Protein AF-A0A2E1L567-F1 (afdb_monomer_lite)

Structure (mmCIF, N/CA/C/O backbone):
data_AF-A0A2E1L567-F1
#
_entry.id   AF-A0A2E1L567-F1
#
loop_
_atom_site.group_PDB
_atom_site.id
_atom_site.type_symbol
_atom_site.label_atom_id
_atom_site.label_alt_id
_atom_site.label_comp_id
_atom_site.label_asym_id
_atom_site.label_entity_id
_atom_site.label_seq_id
_atom_site.pdbx_PDB_ins_code
_atom_site.Cartn_x
_atom_site.Cartn_y
_atom_site.Cartn_z
_atom_site.occupancy
_atom_site.B_iso_or_equiv
_atom_site.auth_seq_id
_atom_site.auth_comp_id
_atom_site.auth_asym_id
_atom_site.auth_atom_id
_atom_site.pdbx_PDB_model_num
ATOM 1 N N . MET A 1 1 ? 28.653 -17.378 70.513 1.00 62.09 1 MET A N 1
ATOM 2 C CA . MET A 1 1 ? 28.070 -18.119 69.364 1.00 62.09 1 MET A CA 1
ATOM 3 C C . MET A 1 1 ? 26.696 -17.594 68.912 1.00 62.09 1 MET A C 1
ATOM 5 O O . MET A 1 1 ? 26.540 -17.324 67.728 1.00 62.09 1 MET A O 1
ATOM 9 N N . LYS A 1 2 ? 25.719 -17.362 69.811 1.00 60.22 2 LYS A N 1
ATOM 10 C CA . LYS A 1 2 ? 24.353 -16.893 69.455 1.00 60.22 2 LYS A CA 1
ATOM 11 C C . LYS A 1 2 ? 24.289 -15.551 68.692 1.00 60.22 2 LYS A C 1
ATOM 13 O O . LYS A 1 2 ? 23.524 -15.432 67.740 1.00 60.22 2 LYS A O 1
ATOM 18 N N . LEU A 1 3 ? 25.131 -14.571 69.039 1.00 61.12 3 LEU A N 1
ATOM 19 C CA . LEU A 1 3 ? 25.129 -13.237 68.406 1.00 61.12 3 LEU A CA 1
ATOM 20 C C . LEU A 1 3 ? 25.560 -13.258 66.922 1.00 61.12 3 LEU A C 1
ATOM 22 O O . LEU A 1 3 ? 25.095 -12.455 66.115 1.00 61.12 3 LEU A O 1
ATOM 26 N N . PHE A 1 4 ? 26.431 -14.202 66.555 1.00 64.44 4 PHE A N 1
ATOM 27 C CA . PHE A 1 4 ? 26.958 -14.342 65.194 1.00 64.44 4 PHE A CA 1
ATOM 28 C C . PHE A 1 4 ? 25.913 -14.942 64.242 1.00 64.44 4 PHE A C 1
ATOM 30 O O . PHE A 1 4 ? 25.753 -14.490 63.109 1.00 64.44 4 PHE A O 1
ATOM 37 N N . ILE A 1 5 ? 25.136 -15.909 64.739 1.00 67.94 5 ILE A N 1
ATOM 38 C CA . ILE A 1 5 ? 24.029 -16.539 64.008 1.00 67.94 5 ILE A CA 1
ATOM 39 C C . ILE A 1 5 ? 22.909 -15.516 63.758 1.00 67.94 5 ILE A C 1
ATOM 41 O O . ILE A 1 5 ? 22.386 -15.427 62.648 1.00 67.94 5 ILE A O 1
ATOM 45 N N . PHE A 1 6 ? 22.606 -14.672 64.750 1.00 66.88 6 PHE A N 1
ATOM 46 C CA . PHE A 1 6 ? 21.555 -13.657 64.642 1.00 66.88 6 PHE A CA 1
ATOM 47 C C . PHE A 1 6 ? 21.867 -12.585 63.581 1.00 66.88 6 PHE A C 1
ATOM 49 O O . PHE A 1 6 ? 21.023 -12.281 62.737 1.00 66.88 6 PHE A O 1
ATOM 56 N N . LYS A 1 7 ? 23.110 -12.076 63.538 1.00 68.50 7 LYS A N 1
ATOM 57 C CA . LYS A 1 7 ? 23.554 -11.132 62.491 1.00 68.50 7 LYS A CA 1
ATOM 58 C C . LYS A 1 7 ? 23.498 -11.743 61.085 1.00 68.50 7 LYS A C 1
ATOM 60 O O . LYS A 1 7 ? 23.120 -11.057 60.134 1.00 68.50 7 LYS A O 1
ATOM 65 N N . LYS A 1 8 ? 23.825 -13.033 60.949 1.00 65.56 8 LYS A N 1
ATOM 66 C CA . LYS A 1 8 ? 23.776 -13.745 59.664 1.00 65.56 8 LYS A CA 1
ATOM 67 C C . LYS A 1 8 ? 22.333 -13.901 59.163 1.00 65.56 8 LYS A C 1
ATOM 69 O O . LYS A 1 8 ? 22.080 -13.631 57.991 1.00 65.56 8 LYS A O 1
ATOM 74 N N . CYS A 1 9 ? 21.384 -14.219 60.048 1.00 62.97 9 CYS A N 1
ATOM 75 C CA . CYS A 1 9 ? 19.954 -14.288 59.714 1.00 62.97 9 CYS A CA 1
ATOM 76 C C . CYS A 1 9 ? 19.379 -12.948 59.228 1.00 62.97 9 CYS A C 1
ATOM 78 O O . CYS A 1 9 ? 18.668 -12.926 58.228 1.00 62.97 9 CYS A O 1
ATOM 80 N N . ILE A 1 10 ? 19.721 -11.830 59.879 1.00 71.81 10 ILE A N 1
ATOM 81 C CA . ILE A 1 10 ? 19.262 -10.486 59.474 1.00 71.81 10 ILE A CA 1
ATOM 82 C C . ILE A 1 10 ? 19.842 -10.080 58.109 1.00 71.81 10 ILE A C 1
ATOM 84 O O . ILE A 1 10 ? 19.161 -9.488 57.272 1.00 71.81 10 ILE A O 1
ATOM 88 N N . SER A 1 11 ? 21.108 -10.421 57.852 1.00 70.25 11 SER A N 1
ATOM 89 C CA . SER A 1 11 ? 21.741 -10.189 56.548 1.00 70.25 11 SER A CA 1
ATOM 90 C C . SER A 1 11 ? 21.047 -10.981 55.430 1.00 70.25 11 SER A C 1
ATOM 92 O O . SER A 1 11 ? 20.763 -10.431 54.364 1.00 70.25 11 SER A O 1
ATOM 94 N N . LEU A 1 12 ? 20.700 -12.246 55.695 1.00 66.50 12 LEU A N 1
ATOM 95 C CA . LEU A 1 12 ? 19.979 -13.118 54.763 1.00 66.50 12 LEU A CA 1
ATOM 96 C C . LEU A 1 12 ? 18.566 -12.601 54.455 1.00 66.50 12 LEU A C 1
ATOM 98 O O . LEU A 1 12 ? 18.203 -12.503 53.283 1.00 66.50 12 LEU A O 1
ATOM 102 N N . THR A 1 13 ? 17.785 -12.198 55.462 1.00 73.25 13 THR A N 1
ATOM 103 C CA . THR A 1 13 ? 16.430 -11.653 55.248 1.00 73.25 13 THR A CA 1
ATOM 104 C C . THR A 1 13 ? 16.447 -10.334 54.479 1.00 73.25 13 THR A C 1
ATOM 106 O O . THR A 1 13 ? 15.631 -10.141 53.574 1.00 73.25 13 THR A O 1
ATOM 109 N N . ASN A 1 14 ? 17.419 -9.458 54.746 1.00 74.75 14 ASN A N 1
ATOM 110 C CA . ASN A 1 14 ? 17.604 -8.224 53.980 1.00 74.75 14 ASN A CA 1
ATOM 111 C C . ASN A 1 14 ? 18.009 -8.496 52.523 1.00 74.75 14 ASN A C 1
ATOM 113 O O . ASN A 1 14 ? 17.503 -7.835 51.613 1.00 74.75 14 ASN A O 1
ATOM 117 N N . LYS A 1 15 ? 18.860 -9.502 52.280 1.00 69.12 15 LYS A N 1
ATOM 118 C CA . LYS A 1 15 ? 19.249 -9.928 50.926 1.00 69.12 15 LYS A CA 1
ATOM 119 C C . LYS A 1 15 ? 18.047 -10.468 50.145 1.00 69.12 15 LYS A C 1
ATOM 121 O O . LYS A 1 15 ? 17.834 -10.054 49.009 1.00 69.12 15 LYS A O 1
ATOM 126 N N . ILE A 1 16 ? 17.202 -11.286 50.778 1.00 72.25 16 ILE A N 1
ATOM 127 C CA . ILE A 1 16 ? 15.964 -11.815 50.181 1.00 72.25 16 ILE A CA 1
ATOM 128 C C . ILE A 1 16 ? 14.968 -10.686 49.878 1.00 72.25 16 ILE A C 1
ATOM 130 O O . ILE A 1 16 ? 14.383 -10.654 48.797 1.00 72.25 16 ILE A O 1
ATOM 134 N N . LYS A 1 17 ? 14.793 -9.718 50.788 1.00 72.19 17 LYS A N 1
ATOM 135 C CA . LYS A 1 17 ? 13.897 -8.565 50.578 1.00 72.19 17 LYS A CA 1
ATOM 136 C C . LYS A 1 17 ? 14.388 -7.658 49.441 1.00 72.19 17 LYS A C 1
ATOM 138 O O . LYS A 1 17 ? 13.571 -7.167 48.663 1.00 72.19 17 LYS A O 1
ATOM 143 N N . LYS A 1 18 ? 15.710 -7.479 49.307 1.00 72.94 18 LYS A N 1
ATOM 144 C CA . LYS A 1 18 ? 16.342 -6.757 48.188 1.00 72.94 18 LYS A CA 1
ATOM 145 C C . LYS A 1 18 ? 16.147 -7.498 46.862 1.00 72.94 18 LYS A C 1
ATOM 147 O O . LYS A 1 18 ? 15.750 -6.868 45.890 1.00 72.94 18 LYS A O 1
ATOM 152 N N . MET A 1 19 ? 16.337 -8.821 46.839 1.00 69.88 19 MET A N 1
ATOM 153 C CA . MET A 1 19 ? 16.088 -9.651 45.653 1.00 69.88 19 MET A CA 1
ATOM 154 C C . MET A 1 19 ? 14.619 -9.591 45.223 1.00 69.88 19 MET A C 1
ATOM 156 O O . MET A 1 19 ? 14.364 -9.298 44.067 1.00 69.88 19 MET A O 1
ATOM 160 N N . LYS A 1 20 ? 13.658 -9.725 46.150 1.00 66.44 20 LYS A N 1
ATOM 161 C CA . LYS A 1 20 ? 12.218 -9.609 45.846 1.00 66.44 20 LYS A CA 1
ATOM 162 C C . LYS A 1 20 ? 11.827 -8.240 45.275 1.00 66.44 20 LYS A C 1
ATOM 164 O O . LYS A 1 20 ? 11.023 -8.186 44.351 1.00 66.44 20 LYS A O 1
ATOM 169 N N . LYS A 1 21 ? 12.404 -7.140 45.783 1.00 66.44 21 LYS A N 1
ATOM 170 C CA . LYS A 1 21 ? 12.197 -5.795 45.210 1.00 66.44 21 LYS A CA 1
ATOM 171 C C . LYS A 1 21 ? 12.770 -5.677 43.796 1.00 66.44 21 LYS A C 1
ATOM 173 O O . LYS A 1 21 ? 12.114 -5.100 42.941 1.00 66.44 21 LYS A O 1
ATOM 178 N N . ILE A 1 22 ? 13.954 -6.243 43.546 1.00 71.69 22 ILE A N 1
ATOM 179 C CA . ILE A 1 22 ? 14.560 -6.278 42.205 1.00 71.69 22 ILE A CA 1
ATOM 180 C C . ILE A 1 22 ? 13.679 -7.093 41.248 1.00 71.69 22 ILE A C 1
ATOM 182 O O . ILE A 1 22 ? 13.394 -6.624 40.152 1.00 71.69 22 ILE A O 1
ATOM 186 N N . THR A 1 23 ? 13.180 -8.258 41.674 1.00 71.62 23 THR A N 1
ATOM 187 C CA . THR A 1 23 ? 12.280 -9.091 40.860 1.00 71.62 23 THR A CA 1
ATOM 188 C C . THR A 1 23 ? 10.963 -8.376 40.546 1.00 71.62 23 THR A C 1
ATOM 190 O O . THR A 1 23 ? 10.498 -8.445 39.415 1.00 71.62 23 THR A O 1
ATOM 193 N N . PHE A 1 24 ? 10.386 -7.648 41.510 1.00 72.62 24 PHE A N 1
ATOM 194 C CA . PHE A 1 24 ? 9.160 -6.868 41.302 1.00 72.62 24 PHE A CA 1
ATOM 195 C C . PHE A 1 24 ? 9.359 -5.723 40.296 1.00 72.62 24 PHE A C 1
ATOM 197 O O . PHE A 1 24 ? 8.533 -5.546 39.408 1.00 72.62 24 PHE A O 1
ATOM 204 N N . VAL A 1 25 ? 10.482 -4.998 40.377 1.00 73.31 25 VAL A N 1
ATOM 205 C CA . VAL A 1 25 ? 10.825 -3.937 39.412 1.00 73.31 25 VAL A CA 1
ATOM 206 C C . VAL A 1 25 ? 11.042 -4.512 38.008 1.00 73.31 25 VAL A C 1
ATOM 208 O O . VAL A 1 25 ? 10.505 -3.976 37.043 1.00 73.31 25 VAL A O 1
ATOM 211 N N . LEU A 1 26 ? 11.752 -5.639 37.883 1.00 69.00 26 LEU A N 1
ATOM 212 C CA . LEU A 1 26 ? 11.954 -6.313 36.594 1.00 69.00 26 LEU A CA 1
ATOM 213 C C . LEU A 1 26 ? 10.633 -6.743 35.941 1.00 69.00 26 LEU A C 1
ATOM 215 O O . LEU A 1 26 ? 10.484 -6.585 34.733 1.00 69.00 26 LEU A O 1
ATOM 219 N N . LEU A 1 27 ? 9.662 -7.223 36.724 1.00 71.00 27 LEU A N 1
ATOM 220 C CA . LEU A 1 27 ? 8.370 -7.679 36.201 1.00 71.00 27 LEU A CA 1
ATOM 221 C C . LEU A 1 27 ? 7.528 -6.533 35.609 1.00 71.00 27 LEU A C 1
ATOM 223 O O . LEU A 1 27 ? 6.771 -6.749 34.669 1.00 71.00 27 LEU A O 1
ATOM 227 N N . THR A 1 28 ? 7.683 -5.310 36.127 1.00 68.00 28 THR A N 1
ATOM 228 C CA . THR A 1 28 ? 6.924 -4.134 35.663 1.00 68.00 28 THR A CA 1
ATOM 229 C C . THR A 1 28 ? 7.459 -3.495 34.379 1.00 68.00 28 THR A C 1
ATOM 231 O O . THR A 1 28 ? 6.728 -2.757 33.727 1.00 68.00 28 THR A O 1
ATOM 234 N N . ILE A 1 29 ? 8.708 -3.777 33.986 1.00 66.00 29 ILE A N 1
ATOM 235 C CA . ILE A 1 29 ? 9.348 -3.148 32.813 1.00 66.00 29 ILE A CA 1
ATOM 236 C C . ILE A 1 29 ? 9.081 -3.943 31.521 1.00 66.00 29 ILE A C 1
ATOM 238 O O . ILE A 1 29 ? 9.073 -3.374 30.434 1.00 66.00 29 ILE A O 1
ATOM 242 N N . ILE A 1 30 ? 8.798 -5.244 31.627 1.00 64.44 30 ILE A N 1
ATOM 243 C CA . ILE A 1 30 ? 8.539 -6.139 30.486 1.00 64.44 30 ILE A CA 1
ATOM 244 C C . ILE A 1 30 ? 7.386 -5.664 29.568 1.00 64.44 30 ILE A C 1
ATOM 246 O O . ILE A 1 30 ? 7.592 -5.666 28.352 1.00 64.44 30 ILE A O 1
ATOM 250 N N . PRO A 1 31 ? 6.217 -5.194 30.063 1.00 60.81 31 PRO A N 1
ATOM 251 C CA . PRO A 1 31 ? 5.132 -4.765 29.173 1.00 60.81 31 PRO A CA 1
ATOM 252 C C . PRO A 1 31 ? 5.440 -3.484 28.376 1.00 60.81 31 PRO A C 1
ATOM 254 O O . PRO A 1 31 ? 4.790 -3.242 27.364 1.00 60.81 31 PRO A O 1
ATOM 257 N N . LEU A 1 32 ? 6.447 -2.684 28.758 1.00 59.03 32 LEU A N 1
ATOM 258 C CA . LEU A 1 32 ? 6.837 -1.477 28.009 1.00 59.03 32 LEU A CA 1
ATOM 259 C C . LEU A 1 32 ? 7.594 -1.794 26.709 1.00 59.03 32 LEU A C 1
ATOM 261 O O . LEU A 1 32 ? 7.642 -0.962 25.806 1.00 59.03 32 LEU A O 1
ATOM 265 N N . ILE A 1 33 ? 8.185 -2.987 26.598 1.00 56.97 33 ILE A N 1
ATOM 266 C CA . ILE A 1 33 ? 9.020 -3.388 25.453 1.00 56.97 33 ILE A CA 1
ATOM 267 C C . ILE A 1 33 ? 8.186 -4.131 24.390 1.00 56.97 33 ILE A C 1
ATOM 269 O O . ILE A 1 33 ? 8.565 -4.183 23.221 1.00 56.97 33 ILE A O 1
ATOM 273 N N . MET A 1 34 ? 7.016 -4.663 24.762 1.00 52.44 34 MET A N 1
ATOM 274 C CA . MET A 1 34 ? 6.178 -5.479 23.870 1.00 52.44 34 MET A CA 1
ATOM 275 C C . MET A 1 34 ? 5.507 -4.685 22.734 1.00 52.44 34 MET A C 1
ATOM 277 O O . MET A 1 34 ? 5.183 -5.275 21.711 1.00 52.44 34 MET A O 1
ATOM 281 N N . ASN A 1 35 ? 5.411 -3.354 22.834 1.00 52.75 35 ASN A N 1
ATOM 282 C CA . ASN A 1 35 ? 4.904 -2.488 21.755 1.00 52.75 35 ASN A CA 1
ATOM 283 C C . ASN A 1 35 ? 5.969 -2.096 20.706 1.00 52.75 35 ASN A C 1
ATOM 285 O O . ASN A 1 35 ? 5.716 -1.269 19.837 1.00 52.75 35 ASN A O 1
ATOM 289 N N . SER A 1 36 ? 7.186 -2.651 20.771 1.00 49.09 36 SER A N 1
ATOM 290 C CA . SER A 1 36 ? 8.270 -2.309 19.835 1.00 49.09 36 SER A CA 1
ATOM 291 C C . SER A 1 36 ? 8.283 -3.140 18.547 1.00 49.09 36 SER A C 1
ATOM 293 O O . SER A 1 36 ? 9.076 -2.836 17.658 1.00 49.09 36 SER A O 1
ATOM 295 N N . GLN A 1 37 ? 7.478 -4.198 18.424 1.00 53.12 37 GLN A N 1
ATOM 296 C CA . GLN A 1 37 ? 7.544 -5.081 17.249 1.00 53.12 37 GLN A CA 1
ATOM 297 C C . GLN A 1 37 ? 7.030 -4.411 15.962 1.00 53.12 37 GLN A C 1
ATOM 299 O O . GLN A 1 37 ? 7.507 -4.746 14.882 1.00 53.12 37 GLN A O 1
ATOM 304 N N . GLU A 1 38 ? 6.166 -3.395 16.067 1.00 56.84 38 GLU A N 1
ATOM 305 C CA . GLU A 1 38 ? 5.755 -2.567 14.922 1.00 56.84 38 GLU A CA 1
ATOM 306 C C . GLU A 1 38 ? 6.787 -1.506 14.499 1.00 56.84 38 GLU A C 1
ATOM 308 O O . GLU A 1 38 ? 6.662 -0.935 13.418 1.00 56.84 38 GLU A O 1
ATOM 313 N N . LYS A 1 39 ? 7.834 -1.236 15.295 1.00 59.22 39 LYS A N 1
ATOM 314 C CA . LYS A 1 39 ? 8.769 -0.123 15.023 1.00 59.22 39 LYS A CA 1
ATOM 315 C C . LYS A 1 39 ? 9.680 -0.314 13.805 1.00 59.22 39 LYS A C 1
ATOM 317 O O . LYS A 1 39 ? 10.399 0.614 13.458 1.00 59.22 39 LYS A O 1
ATOM 322 N N . ASN A 1 40 ? 9.666 -1.483 13.166 1.00 80.12 40 ASN A N 1
ATOM 323 C CA . ASN A 1 40 ? 10.548 -1.805 12.038 1.00 80.12 40 ASN A CA 1
ATOM 324 C C . ASN A 1 40 ? 9.790 -2.038 10.720 1.00 80.12 40 ASN A C 1
ATOM 326 O O . ASN A 1 40 ? 10.304 -2.731 9.843 1.00 80.12 40 ASN A O 1
ATOM 330 N N . LEU A 1 41 ? 8.567 -1.517 10.570 1.00 93.75 41 LEU A N 1
ATOM 331 C CA . LEU A 1 41 ? 7.905 -1.539 9.263 1.00 93.75 41 LEU A CA 1
ATOM 332 C C . LEU A 1 41 ? 8.575 -0.532 8.310 1.00 93.75 41 LEU A C 1
ATOM 334 O O . LEU A 1 41 ? 9.033 0.523 8.759 1.00 93.75 41 LEU A O 1
ATOM 338 N N . PRO A 1 42 ? 8.659 -0.839 7.002 1.00 95.75 42 PRO A N 1
ATOM 339 C CA . PRO A 1 42 ? 9.277 0.060 6.038 1.00 95.75 42 PRO A CA 1
ATOM 340 C C . PRO A 1 42 ? 8.459 1.350 5.884 1.00 95.75 42 PRO A C 1
ATOM 342 O O . PRO A 1 42 ? 7.276 1.396 6.216 1.00 95.75 42 PRO A O 1
ATOM 345 N N . PHE A 1 43 ? 9.091 2.380 5.317 1.00 96.62 43 PHE A N 1
ATOM 346 C CA . PHE A 1 43 ? 8.490 3.686 5.009 1.00 96.62 43 PHE A CA 1
ATOM 347 C C . PHE A 1 43 ? 8.134 4.585 6.205 1.00 96.62 43 PHE A C 1
ATOM 349 O O . PHE A 1 43 ? 7.416 5.565 6.030 1.00 96.62 43 PHE A O 1
ATOM 356 N N . SER A 1 44 ? 8.682 4.344 7.398 1.00 95.81 44 SER A N 1
ATOM 357 C CA . SER A 1 44 ? 8.613 5.325 8.497 1.00 95.81 44 SER A CA 1
ATOM 358 C C . SER A 1 44 ? 9.311 6.653 8.152 1.00 95.81 44 SER A C 1
ATOM 360 O O . SER A 1 44 ? 8.948 7.708 8.671 1.00 95.81 44 SER A O 1
ATOM 362 N N . GLU A 1 45 ? 10.260 6.621 7.215 1.00 94.00 45 GLU A N 1
ATOM 363 C CA . GLU A 1 45 ? 10.976 7.770 6.664 1.00 94.00 45 GLU A CA 1
ATOM 364 C C . GLU A 1 45 ? 11.125 7.665 5.138 1.00 94.00 45 GLU A C 1
ATOM 366 O O . GLU A 1 45 ? 11.016 6.585 4.550 1.00 94.00 45 GLU A O 1
ATOM 371 N N . ILE A 1 46 ? 11.378 8.804 4.488 1.00 91.44 46 ILE A N 1
ATOM 372 C CA . ILE A 1 46 ? 11.690 8.878 3.057 1.00 91.44 46 ILE A CA 1
ATOM 373 C C . ILE A 1 46 ? 13.196 9.096 2.917 1.00 91.44 46 ILE A C 1
ATOM 375 O O . ILE A 1 46 ? 13.727 10.084 3.417 1.00 91.44 46 ILE A O 1
ATOM 379 N N . GLY A 1 47 ? 13.871 8.184 2.216 1.00 87.19 47 GLY A N 1
ATOM 380 C CA . GLY A 1 47 ? 15.308 8.280 1.958 1.00 87.19 47 GLY A CA 1
ATOM 381 C C . GLY A 1 47 ? 15.687 9.296 0.874 1.00 87.19 47 GLY A C 1
ATOM 382 O O . GLY A 1 47 ? 14.834 9.926 0.231 1.00 87.19 47 GLY A O 1
ATOM 383 N N . ASP A 1 48 ? 16.992 9.397 0.632 1.00 89.38 48 ASP A N 1
ATOM 384 C CA . ASP A 1 48 ? 17.599 10.324 -0.327 1.00 89.38 48 ASP A CA 1
ATOM 385 C C . ASP A 1 48 ? 16.997 10.231 -1.728 1.00 89.38 48 ASP A C 1
ATOM 387 O O . ASP A 1 48 ? 16.549 9.170 -2.171 1.00 89.38 48 ASP A O 1
ATOM 391 N N . TYR A 1 49 ? 16.987 11.358 -2.437 1.00 86.19 49 TYR A N 1
ATOM 392 C CA . TYR A 1 49 ? 16.473 11.444 -3.799 1.00 86.19 49 TYR A CA 1
ATOM 393 C C . TYR A 1 49 ? 17.398 10.727 -4.792 1.00 86.19 49 TYR A C 1
ATOM 395 O O . TYR A 1 49 ? 18.619 10.862 -4.691 1.00 86.19 49 TYR A O 1
ATOM 403 N N . PRO A 1 50 ? 16.846 9.996 -5.779 1.00 86.94 50 PRO A N 1
ATOM 404 C CA . PRO A 1 50 ? 17.657 9.482 -6.873 1.00 86.94 50 PRO A CA 1
ATOM 405 C C . PRO A 1 50 ? 18.268 10.649 -7.660 1.00 86.94 50 PRO A C 1
ATOM 407 O O . PRO A 1 50 ? 17.595 11.644 -7.926 1.00 86.94 50 PRO A O 1
ATOM 410 N N . SER A 1 51 ? 19.537 10.520 -8.049 1.00 87.44 51 SER A N 1
ATOM 411 C CA . SER A 1 51 ? 20.257 11.542 -8.821 1.00 87.44 51 SER A CA 1
ATOM 412 C C . SER A 1 51 ? 19.822 11.614 -10.286 1.00 87.44 51 SER A C 1
ATOM 414 O O . SER A 1 51 ? 20.023 12.634 -10.938 1.00 87.44 51 SER A O 1
ATOM 416 N N . GLU A 1 52 ? 19.240 10.534 -10.810 1.00 92.31 52 GLU A N 1
ATOM 417 C CA . GLU A 1 52 ? 18.871 10.399 -12.218 1.00 92.31 52 GLU A CA 1
ATOM 418 C C . GLU A 1 52 ? 17.354 10.408 -12.414 1.00 92.31 52 GLU A C 1
ATOM 420 O O . GLU A 1 52 ? 16.605 9.742 -11.692 1.00 92.31 52 GLU A O 1
ATOM 425 N N . TYR A 1 53 ? 16.901 11.118 -13.446 1.00 90.75 53 TYR A N 1
ATOM 426 C CA . TYR A 1 53 ? 15.499 11.154 -13.844 1.00 90.75 53 TYR A CA 1
ATOM 427 C C . TYR A 1 53 ? 15.183 9.998 -14.804 1.00 90.75 53 TYR A C 1
ATOM 429 O O . TYR A 1 53 ? 15.399 10.098 -16.010 1.00 90.75 53 TYR A O 1
ATOM 437 N N . THR A 1 54 ? 14.677 8.889 -14.262 1.00 91.06 54 THR A N 1
ATOM 438 C CA . THR A 1 54 ? 14.252 7.699 -15.019 1.00 91.06 54 THR A CA 1
ATOM 439 C C . THR A 1 54 ? 12.841 7.285 -14.607 1.00 91.06 54 THR A C 1
ATOM 441 O O . THR A 1 54 ? 12.419 7.567 -13.483 1.00 91.06 54 THR A O 1
ATOM 444 N N . SER A 1 55 ? 12.108 6.584 -15.476 1.00 90.62 55 SER A N 1
ATOM 445 C CA . SER A 1 55 ? 10.751 6.106 -15.163 1.00 90.62 55 SER A CA 1
ATOM 446 C C . SER A 1 55 ? 10.726 5.245 -13.893 1.00 90.62 55 SER A C 1
ATOM 448 O O . SER A 1 55 ? 9.894 5.458 -13.013 1.00 90.62 55 SER A O 1
ATOM 450 N N . THR A 1 56 ? 11.706 4.350 -13.736 1.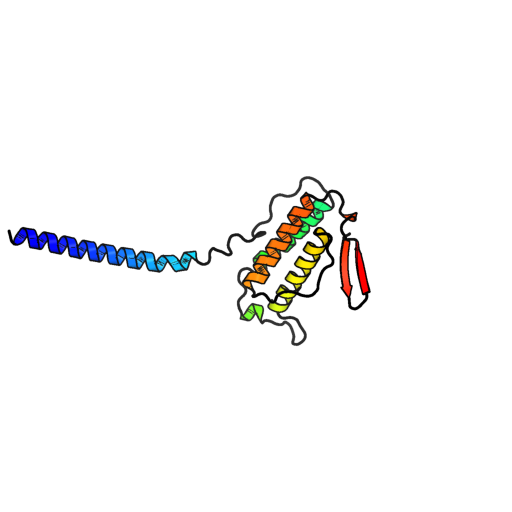00 91.62 56 THR A N 1
ATOM 451 C CA . THR A 1 56 ? 11.891 3.534 -12.528 1.00 91.62 56 THR A CA 1
ATOM 452 C C . THR A 1 56 ? 12.077 4.392 -11.275 1.00 91.62 56 THR A C 1
ATOM 454 O O . THR A 1 56 ? 11.463 4.119 -10.243 1.00 91.62 56 THR A O 1
ATOM 457 N N . ASN A 1 57 ? 12.876 5.462 -11.349 1.00 92.25 57 ASN A N 1
ATOM 458 C CA . ASN A 1 57 ? 13.101 6.365 -10.218 1.00 92.25 57 ASN A CA 1
ATOM 459 C C . ASN A 1 57 ? 11.861 7.202 -9.878 1.00 92.25 57 ASN A C 1
ATOM 461 O O . ASN A 1 57 ? 11.574 7.403 -8.696 1.00 92.25 57 ASN A O 1
ATOM 465 N N . VAL A 1 58 ? 11.098 7.638 -10.885 1.00 92.62 58 VAL A N 1
ATOM 466 C CA . VAL A 1 58 ? 9.821 8.343 -10.688 1.00 92.62 58 VAL A CA 1
ATOM 467 C C . VAL A 1 58 ? 8.824 7.444 -9.953 1.00 92.62 58 VAL A C 1
ATOM 469 O O . VAL A 1 58 ? 8.262 7.856 -8.937 1.00 92.62 58 VAL A O 1
ATOM 472 N N . ILE A 1 59 ? 8.655 6.196 -10.396 1.00 93.50 59 ILE A N 1
ATOM 473 C CA . ILE A 1 59 ? 7.739 5.238 -9.758 1.00 93.50 59 ILE A CA 1
ATOM 474 C C . ILE A 1 59 ? 8.238 4.848 -8.360 1.00 93.50 59 ILE A C 1
ATOM 476 O O . ILE A 1 59 ? 7.456 4.809 -7.414 1.00 93.50 59 ILE A O 1
ATOM 480 N N . SER A 1 60 ? 9.542 4.630 -8.183 1.00 93.62 60 SER A N 1
ATOM 481 C CA . SER A 1 60 ? 10.144 4.362 -6.870 1.00 93.62 60 SER A CA 1
ATOM 482 C C . SER A 1 60 ? 9.859 5.495 -5.874 1.00 93.62 60 SER A C 1
ATOM 484 O O . SER A 1 60 ? 9.480 5.241 -4.731 1.00 93.62 60 SER A O 1
ATOM 486 N N . ARG A 1 61 ? 9.940 6.758 -6.318 1.00 94.19 61 ARG A N 1
ATOM 487 C CA . ARG A 1 61 ? 9.608 7.922 -5.483 1.00 94.19 61 ARG A CA 1
ATOM 488 C C . ARG A 1 61 ? 8.104 8.060 -5.224 1.00 94.19 61 ARG A C 1
ATOM 490 O O . ARG A 1 61 ? 7.721 8.504 -4.141 1.00 94.19 61 ARG A O 1
ATOM 497 N N . LEU A 1 62 ? 7.253 7.649 -6.166 1.00 94.81 62 LEU A N 1
ATOM 498 C CA . LEU A 1 62 ? 5.808 7.547 -5.944 1.00 94.81 62 LEU A CA 1
ATOM 499 C C . LEU A 1 62 ? 5.496 6.530 -4.838 1.00 94.81 62 LEU A C 1
ATOM 501 O O . LEU A 1 62 ? 4.721 6.839 -3.931 1.00 94.81 62 LEU A O 1
ATOM 505 N N . ILE A 1 63 ? 6.136 5.358 -4.881 1.00 96.06 63 ILE A N 1
ATOM 506 C CA . ILE A 1 63 ? 5.996 4.320 -3.853 1.00 96.06 63 ILE A CA 1
ATOM 507 C C . ILE A 1 63 ? 6.508 4.822 -2.503 1.00 96.06 63 ILE A C 1
ATOM 509 O O . ILE A 1 63 ? 5.836 4.597 -1.504 1.00 96.06 63 ILE A O 1
ATOM 513 N N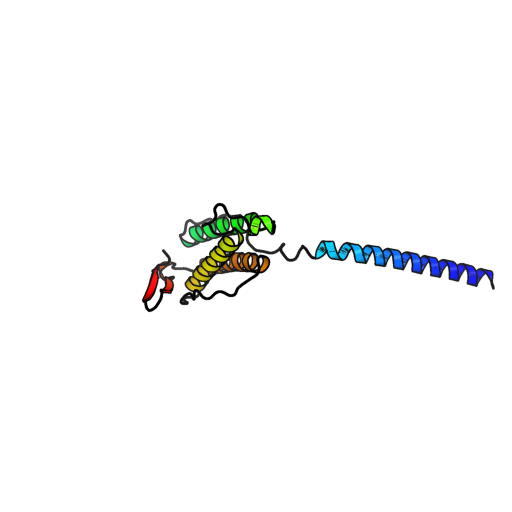 . ASP A 1 64 ? 7.620 5.562 -2.460 1.00 96.50 64 ASP A N 1
ATOM 514 C CA . ASP A 1 64 ? 8.111 6.174 -1.217 1.00 96.50 64 ASP A CA 1
ATOM 515 C C . ASP A 1 64 ? 7.080 7.104 -0.579 1.00 96.50 64 ASP A C 1
ATOM 517 O O . ASP A 1 64 ? 6.791 6.996 0.611 1.00 96.50 64 ASP A O 1
ATOM 521 N N . GLY A 1 65 ? 6.479 7.993 -1.373 1.00 96.81 65 GLY A N 1
ATOM 522 C CA . GLY A 1 65 ? 5.445 8.896 -0.874 1.00 96.81 65 GLY A CA 1
ATOM 523 C C . GLY A 1 65 ? 4.167 8.166 -0.449 1.00 96.81 65 GLY A C 1
ATOM 524 O O . GLY A 1 65 ? 3.548 8.544 0.547 1.00 96.81 65 GLY A O 1
ATOM 525 N N . LEU A 1 66 ? 3.759 7.134 -1.193 1.00 97.19 66 LEU A N 1
ATOM 526 C CA . LEU A 1 66 ? 2.595 6.311 -0.862 1.00 97.19 66 LEU A CA 1
ATOM 527 C C . LEU A 1 66 ? 2.822 5.521 0.429 1.00 97.19 66 LEU A C 1
ATOM 529 O O . LEU A 1 66 ? 2.016 5.632 1.350 1.00 97.19 66 LEU A O 1
ATOM 533 N N . GLY A 1 67 ? 3.925 4.776 0.506 1.00 97.75 67 GLY A N 1
ATOM 534 C CA . GLY A 1 67 ? 4.302 3.979 1.666 1.00 97.75 67 GLY A CA 1
ATOM 535 C C . GLY A 1 67 ? 4.443 4.839 2.915 1.00 97.75 67 GLY A C 1
ATOM 536 O O . GLY A 1 67 ? 3.901 4.478 3.952 1.00 97.75 67 GLY A O 1
ATOM 537 N N . TYR A 1 68 ? 5.063 6.020 2.806 1.00 97.75 68 TYR A N 1
ATOM 538 C CA . TYR A 1 68 ? 5.214 6.939 3.936 1.00 97.75 68 TYR A CA 1
ATOM 539 C C . TYR A 1 68 ? 3.871 7.460 4.455 1.00 97.75 68 TYR A C 1
ATOM 541 O O . TYR A 1 68 ? 3.592 7.410 5.653 1.00 97.75 68 TYR A O 1
ATOM 549 N N . ARG A 1 69 ? 2.988 7.921 3.558 1.00 97.75 69 ARG A N 1
ATOM 550 C CA . ARG A 1 69 ? 1.646 8.378 3.954 1.00 97.75 69 ARG A CA 1
ATOM 551 C C . ARG A 1 69 ? 0.819 7.246 4.555 1.00 97.75 69 ARG A C 1
ATOM 553 O O . ARG A 1 69 ? 0.133 7.463 5.552 1.00 97.75 69 ARG A O 1
ATOM 560 N N . PHE A 1 70 ? 0.890 6.049 3.977 1.00 98.06 70 PHE A N 1
ATOM 561 C CA . PHE A 1 70 ? 0.192 4.881 4.503 1.00 98.06 70 PHE A CA 1
ATOM 562 C C . PHE A 1 70 ? 0.730 4.479 5.882 1.00 98.06 70 PHE A C 1
ATOM 564 O O . PHE A 1 70 ? -0.067 4.289 6.796 1.00 98.06 70 PHE A O 1
ATOM 571 N N . TYR A 1 71 ? 2.055 4.439 6.071 1.00 97.75 71 TYR A N 1
ATOM 572 C CA . TYR A 1 71 ? 2.686 4.142 7.362 1.00 97.75 71 TYR A CA 1
ATOM 573 C C . TYR A 1 71 ? 2.118 5.036 8.468 1.00 97.75 71 TYR A C 1
ATOM 575 O O . TYR A 1 71 ? 1.633 4.525 9.478 1.00 97.75 71 TYR A O 1
ATOM 583 N N . TRP A 1 72 ? 2.137 6.358 8.262 1.00 97.25 72 TRP A N 1
ATOM 584 C CA . TRP A 1 72 ? 1.760 7.318 9.303 1.00 97.25 72 TRP A CA 1
ATOM 585 C C . TRP A 1 72 ? 0.251 7.459 9.487 1.00 97.25 72 TRP A C 1
ATOM 587 O O . TRP A 1 72 ? -0.208 7.634 10.611 1.00 97.25 72 TRP A O 1
ATOM 597 N N . SER A 1 73 ? -0.541 7.327 8.421 1.00 96.81 73 SER A N 1
ATOM 598 C CA . SER A 1 73 ? -2.008 7.331 8.548 1.00 96.81 73 SER A CA 1
ATOM 599 C C . SER A 1 73 ? -2.567 6.076 9.224 1.00 96.81 73 SER A C 1
ATOM 601 O O . SER A 1 73 ? -3.696 6.111 9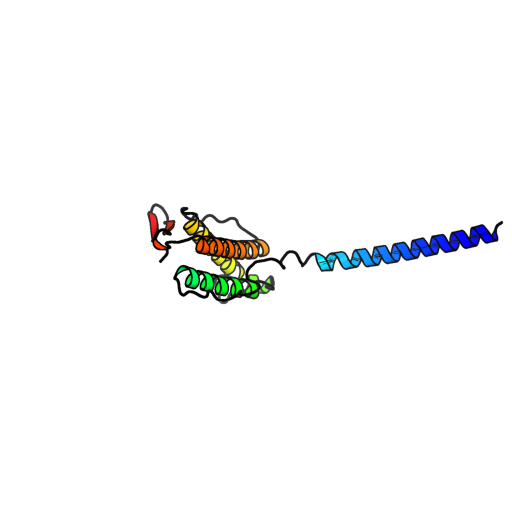.699 1.00 96.81 73 SER A O 1
ATOM 603 N N . THR A 1 74 ? -1.787 4.993 9.304 1.00 97.25 74 THR A N 1
ATOM 604 C CA . THR A 1 74 ? -2.194 3.714 9.912 1.00 97.25 74 THR A CA 1
ATOM 605 C C . THR A 1 74 ? -1.418 3.374 11.189 1.00 97.25 74 THR A C 1
ATOM 607 O O . THR A 1 74 ? -1.554 2.289 11.738 1.00 97.25 74 THR A O 1
ATOM 610 N N . GLU A 1 75 ? -0.571 4.250 11.721 1.00 95.00 75 GLU A N 1
ATOM 611 C CA . GLU A 1 75 ? 0.224 3.871 12.898 1.00 95.00 75 GLU A CA 1
ATOM 612 C C . GLU A 1 75 ? -0.624 3.764 14.178 1.00 95.00 75 GLU A C 1
ATOM 614 O O . GLU A 1 75 ? -0.381 2.899 15.011 1.00 95.00 75 GLU A O 1
ATOM 619 N N . SER A 1 76 ? -1.623 4.633 14.341 1.00 92.50 76 SER A N 1
ATOM 620 C CA . SER A 1 76 ? -2.324 4.817 15.623 1.00 92.50 76 SER A CA 1
ATOM 621 C C . SER A 1 76 ? -3.851 4.815 15.500 1.00 92.50 76 SER A C 1
ATOM 623 O O . SER A 1 76 ? -4.531 5.447 16.306 1.00 92.50 76 SER A O 1
ATOM 625 N N . LEU A 1 77 ? -4.403 4.134 14.489 1.00 96.69 77 LEU A N 1
ATOM 626 C CA . LEU A 1 77 ? -5.857 4.027 14.338 1.00 96.69 77 LEU A CA 1
ATOM 627 C C . LEU A 1 77 ? -6.453 3.170 15.456 1.00 96.69 77 LEU A C 1
ATOM 629 O O . LEU A 1 77 ? -5.997 2.059 15.731 1.00 96.69 77 LEU A O 1
ATOM 633 N N . THR A 1 78 ? -7.494 3.695 16.089 1.00 96.81 78 THR A N 1
ATOM 634 C CA . THR A 1 78 ? -8.288 2.984 17.089 1.00 96.81 78 THR A CA 1
ATOM 635 C C . THR A 1 78 ? -9.395 2.169 16.426 1.00 96.81 78 THR A C 1
ATOM 637 O O . THR A 1 78 ? -9.722 2.364 15.258 1.00 96.81 78 THR A O 1
ATOM 640 N N . GLU A 1 79 ? -10.048 1.286 17.182 1.00 97.00 79 GLU A N 1
ATOM 641 C CA . GLU A 1 79 ? -11.220 0.548 16.695 1.00 97.00 79 GLU A CA 1
ATOM 642 C C . GLU A 1 79 ? -12.343 1.481 16.199 1.00 97.00 79 GLU A C 1
ATOM 644 O O . GLU A 1 79 ? -12.988 1.194 15.191 1.00 97.00 79 GLU A O 1
ATOM 649 N N . ASN A 1 80 ? -12.537 2.635 16.847 1.00 98.12 80 ASN A N 1
ATOM 650 C CA . ASN A 1 80 ? -13.503 3.638 16.393 1.00 98.12 80 ASN A CA 1
ATOM 651 C C . ASN A 1 80 ? -13.109 4.233 15.036 1.00 98.12 80 ASN A C 1
ATOM 653 O O . ASN A 1 80 ? -13.973 4.409 14.179 1.00 98.12 80 ASN A O 1
ATOM 657 N N . ASP A 1 81 ? -11.819 4.505 14.824 1.00 98.19 81 ASP A N 1
ATOM 658 C CA . ASP A 1 81 ? -11.320 5.021 13.547 1.00 98.19 81 ASP A CA 1
ATOM 659 C C . ASP A 1 81 ? -11.459 3.969 12.440 1.00 98.19 81 ASP A C 1
ATOM 661 O O . ASP A 1 81 ? -11.856 4.294 11.322 1.00 98.19 81 ASP A O 1
ATOM 665 N N . LEU A 1 82 ? -11.189 2.698 12.759 1.00 98.25 82 LEU A N 1
ATOM 666 C CA . LEU A 1 82 ? -11.318 1.566 11.837 1.00 98.25 82 LEU A CA 1
ATOM 667 C C . LEU A 1 82 ? -12.768 1.329 11.397 1.00 98.25 82 LEU A C 1
ATOM 669 O O . LEU A 1 82 ? -13.013 1.043 10.223 1.00 98.25 82 LEU A O 1
ATOM 673 N N . ASN A 1 83 ? -13.722 1.491 12.315 1.00 98.06 83 ASN A N 1
ATOM 674 C CA . ASN A 1 83 ? -15.153 1.325 12.056 1.00 98.06 83 ASN A CA 1
ATOM 675 C C . ASN A 1 83 ? -15.823 2.577 11.462 1.00 98.06 83 ASN A C 1
ATOM 677 O O . ASN A 1 83 ? -16.984 2.510 11.052 1.00 98.06 83 ASN A O 1
ATOM 681 N N . TYR A 1 84 ? -15.124 3.715 11.406 1.00 98.06 84 TYR A N 1
ATOM 682 C CA . TYR A 1 84 ? -15.677 4.962 10.883 1.00 98.06 84 TYR A CA 1
ATOM 683 C C . TYR A 1 84 ? -16.065 4.837 9.405 1.00 98.06 84 TYR A C 1
ATOM 685 O O . TYR A 1 84 ? -15.289 4.344 8.586 1.00 98.06 84 TYR A O 1
ATOM 693 N N . LYS A 1 85 ? -17.255 5.346 9.066 1.00 98.19 85 LYS A N 1
ATOM 694 C CA . LYS A 1 85 ? -17.800 5.442 7.707 1.00 98.19 85 LYS A CA 1
ATOM 695 C C . LYS A 1 85 ? -18.257 6.883 7.435 1.00 98.19 85 LYS A C 1
ATOM 697 O O . LYS A 1 85 ? -19.065 7.398 8.207 1.00 98.19 85 LYS A O 1
ATOM 702 N N . PRO A 1 86 ? -17.815 7.529 6.337 1.00 95.75 86 PRO A N 1
ATOM 703 C CA . PRO A 1 86 ? -18.283 8.871 5.968 1.00 95.75 86 PRO A CA 1
ATOM 704 C C . PRO A 1 86 ? -19.782 8.954 5.636 1.00 95.75 86 PRO A C 1
ATOM 706 O O . PRO A 1 86 ? -20.394 10.007 5.790 1.00 95.75 86 PRO A O 1
ATOM 709 N N . SER A 1 87 ? -20.369 7.855 5.153 1.00 96.75 87 SER A N 1
ATOM 710 C CA . SER A 1 87 ? -21.807 7.688 4.898 1.00 96.75 87 SER A CA 1
ATOM 711 C C . SER A 1 87 ? -22.183 6.201 4.945 1.00 96.75 87 SER A C 1
ATOM 713 O O . SER A 1 87 ? -21.295 5.344 4.942 1.00 96.75 87 SER A O 1
ATOM 715 N N . GLU A 1 88 ? -23.480 5.881 4.985 1.00 94.56 88 GLU A N 1
ATOM 716 C CA . GLU A 1 88 ? -23.977 4.497 5.092 1.00 94.56 88 GLU A CA 1
ATOM 717 C C . GLU A 1 88 ? -23.451 3.586 3.968 1.00 94.56 88 GLU A C 1
ATOM 719 O O . GLU A 1 88 ? -22.998 2.469 4.238 1.00 94.56 88 GLU A O 1
ATOM 724 N N . ASP A 1 89 ? -23.386 4.105 2.740 1.00 95.56 89 ASP A N 1
ATOM 725 C CA . ASP A 1 89 ? -22.938 3.367 1.551 1.00 95.56 89 ASP A CA 1
ATOM 726 C C . ASP A 1 89 ? -21.411 3.383 1.342 1.00 95.56 89 ASP A C 1
ATOM 728 O O . ASP A 1 89 ? -20.891 2.754 0.421 1.00 95.56 89 ASP A O 1
ATOM 732 N N . SER A 1 90 ? -20.657 4.108 2.176 1.00 96.38 90 SER A N 1
ATOM 733 C CA . SER A 1 90 ? -19.193 4.172 2.067 1.00 96.38 90 SER A CA 1
ATOM 734 C C . SER A 1 90 ? -18.505 2.968 2.705 1.00 96.38 90 SER A C 1
ATOM 736 O O . SER A 1 90 ? -19.025 2.361 3.640 1.00 96.38 90 SER A O 1
ATOM 738 N N . ARG A 1 91 ? -17.283 2.665 2.252 1.00 97.06 91 ARG A N 1
ATOM 739 C CA . ARG A 1 91 ? -16.395 1.745 2.973 1.00 97.06 91 ARG A CA 1
ATOM 740 C C . ARG A 1 91 ? -15.993 2.332 4.325 1.00 97.06 91 ARG A C 1
ATOM 742 O O . ARG A 1 91 ? -15.801 3.546 4.433 1.00 97.06 91 ARG A O 1
ATOM 749 N N . SER A 1 92 ? -15.847 1.476 5.329 1.00 98.25 92 SER A N 1
ATOM 750 C CA . SER A 1 92 ? -15.170 1.835 6.573 1.00 98.25 92 SER A CA 1
ATOM 751 C C . SER A 1 92 ? -13.673 2.028 6.342 1.00 98.25 92 SER A C 1
ATOM 753 O O . SER A 1 92 ? -13.124 1.571 5.335 1.00 98.25 92 SER A O 1
ATOM 755 N N . THR A 1 93 ? -12.978 2.670 7.280 1.00 98.12 93 THR A N 1
ATOM 756 C CA . THR A 1 93 ? -11.512 2.777 7.224 1.00 98.12 93 THR A CA 1
ATOM 757 C C . THR A 1 93 ? -10.849 1.398 7.120 1.00 98.12 93 THR A C 1
ATOM 759 O O . THR A 1 93 ? -9.942 1.222 6.310 1.00 98.12 93 THR A O 1
ATOM 762 N N . MET A 1 94 ? -11.328 0.398 7.872 1.00 97.94 94 MET A N 1
ATOM 763 C CA . MET A 1 94 ? -10.827 -0.980 7.791 1.00 97.94 94 MET A CA 1
ATOM 764 C C . MET A 1 94 ? -11.022 -1.583 6.393 1.00 97.94 94 MET A C 1
ATOM 766 O O . MET A 1 94 ? -10.081 -2.132 5.826 1.00 97.94 94 MET A O 1
ATOM 770 N N . GLU A 1 95 ? -12.208 -1.424 5.800 1.00 97.62 95 GLU A N 1
ATOM 771 C CA . GLU A 1 95 ? -12.504 -1.913 4.444 1.00 97.62 95 GLU A CA 1
ATOM 772 C C . GLU A 1 95 ? -11.661 -1.194 3.375 1.00 97.62 95 GLU A C 1
ATOM 774 O O . GLU A 1 95 ? -11.286 -1.785 2.361 1.00 97.62 95 GLU A O 1
ATOM 779 N N . VAL A 1 96 ? -11.330 0.087 3.581 1.00 97.56 96 VAL A N 1
ATOM 780 C CA . VAL A 1 96 ? -10.400 0.823 2.709 1.00 97.56 96 VAL A CA 1
ATOM 781 C C . VAL A 1 96 ? -8.981 0.270 2.833 1.00 97.56 96 VAL A C 1
ATOM 783 O O . VAL A 1 96 ? -8.313 0.095 1.816 1.00 97.56 96 VAL A O 1
ATOM 786 N N . ILE A 1 97 ? -8.520 -0.034 4.046 1.00 97.88 97 ILE A N 1
ATOM 787 C CA . ILE A 1 97 ? -7.191 -0.615 4.280 1.00 97.88 97 ILE A CA 1
ATOM 788 C C . ILE A 1 97 ? -7.089 -2.017 3.672 1.00 97.88 97 ILE A C 1
ATOM 790 O O . ILE A 1 97 ? -6.105 -2.308 2.994 1.00 97.88 97 ILE A O 1
ATOM 794 N N . GLU A 1 98 ? -8.118 -2.851 3.826 1.00 97.38 98 GLU A N 1
ATOM 795 C CA . GLU A 1 98 ? -8.217 -4.157 3.162 1.00 97.38 98 GLU A CA 1
ATOM 796 C C . GLU A 1 98 ? -8.181 -4.013 1.633 1.00 97.38 98 GLU A C 1
ATOM 798 O O . GLU A 1 98 ? -7.447 -4.722 0.943 1.00 97.38 98 GLU A O 1
ATOM 803 N N . HIS A 1 99 ? -8.888 -3.022 1.085 1.00 96.50 99 HIS A N 1
ATOM 804 C CA . HIS A 1 99 ? -8.845 -2.747 -0.348 1.00 96.50 99 HIS A CA 1
ATOM 805 C C . HIS A 1 99 ? -7.450 -2.318 -0.833 1.00 96.50 99 HIS A C 1
ATOM 807 O O . HIS A 1 99 ? -6.990 -2.794 -1.871 1.00 96.50 99 HIS A O 1
ATOM 813 N N . ILE A 1 100 ? -6.756 -1.450 -0.087 1.00 97.62 100 ILE A N 1
ATOM 814 C CA . ILE A 1 100 ? -5.380 -1.028 -0.398 1.00 97.62 100 ILE A CA 1
ATOM 815 C C . ILE A 1 100 ? -4.420 -2.222 -0.335 1.00 97.62 100 ILE A C 1
ATOM 817 O O . ILE A 1 100 ? -3.569 -2.361 -1.216 1.00 97.62 100 ILE A O 1
ATOM 821 N N . TYR A 1 101 ? -4.577 -3.107 0.652 1.00 97.88 101 TYR A N 1
ATOM 822 C CA . TYR A 1 101 ? -3.819 -4.354 0.727 1.00 97.88 101 TYR A CA 1
ATOM 823 C C . TYR A 1 101 ? -4.012 -5.199 -0.539 1.00 97.88 101 TYR A C 1
ATOM 825 O O . TYR A 1 101 ? -3.025 -5.581 -1.174 1.00 97.88 101 TYR A O 1
ATOM 833 N N . GLY A 1 102 ? -5.256 -5.401 -0.979 1.00 96.88 102 GLY A N 1
ATOM 834 C CA . GLY A 1 102 ? -5.556 -6.110 -2.223 1.00 96.88 102 GLY A CA 1
ATOM 835 C C . GLY A 1 102 ? -4.905 -5.487 -3.463 1.00 96.88 102 GLY A C 1
ATOM 836 O O . GLY A 1 102 ? -4.336 -6.196 -4.292 1.00 96.88 102 GLY A O 1
ATOM 837 N N . LEU A 1 103 ? -4.912 -4.155 -3.569 1.00 96.38 103 LEU A N 1
ATOM 838 C CA . LEU A 1 103 ? -4.211 -3.446 -4.646 1.00 96.38 103 LEU A CA 1
ATOM 839 C C . LEU A 1 103 ? -2.691 -3.648 -4.569 1.00 96.38 103 LEU A C 1
ATOM 841 O O . LEU A 1 103 ? -2.045 -3.825 -5.599 1.00 96.38 103 LEU A O 1
ATOM 845 N N . SER A 1 104 ? -2.110 -3.679 -3.366 1.00 97.56 104 SER A N 1
ATOM 846 C CA . SER A 1 104 ? -0.679 -3.956 -3.197 1.00 97.56 104 SER A CA 1
ATOM 847 C C . SER A 1 104 ? -0.302 -5.360 -3.689 1.00 97.56 104 SER A C 1
ATOM 849 O O . SER A 1 104 ? 0.718 -5.510 -4.359 1.00 97.56 104 SER A O 1
ATOM 851 N N . LEU A 1 105 ? -1.154 -6.365 -3.448 1.00 97.44 105 LEU A N 1
ATOM 852 C CA . LEU A 1 105 ? -0.966 -7.726 -3.960 1.00 97.44 105 LEU A CA 1
ATOM 853 C C . LEU A 1 105 ? -1.060 -7.789 -5.490 1.00 97.44 105 LEU A C 1
ATOM 855 O O . LEU A 1 105 ? -0.295 -8.520 -6.114 1.00 97.44 105 LEU A O 1
ATOM 859 N N . MET A 1 106 ? -1.948 -7.006 -6.108 1.00 96.25 106 MET A N 1
ATOM 860 C CA . MET A 1 106 ? -2.034 -6.915 -7.570 1.00 96.25 106 MET A CA 1
ATOM 861 C C . MET A 1 106 ? -0.741 -6.358 -8.179 1.00 96.25 106 MET A C 1
ATOM 863 O O . MET A 1 106 ? -0.255 -6.874 -9.189 1.00 96.25 106 MET A O 1
ATOM 867 N N . ILE A 1 107 ? -0.139 -5.346 -7.547 1.00 96.12 107 ILE A N 1
ATOM 868 C CA . ILE A 1 107 ? 1.157 -4.815 -7.986 1.00 96.12 107 ILE A CA 1
ATOM 869 C C . ILE A 1 107 ? 2.249 -5.882 -7.810 1.00 96.12 107 ILE A C 1
ATOM 871 O O . ILE A 1 107 ? 3.024 -6.106 -8.735 1.00 96.12 107 ILE A O 1
ATOM 875 N N . VAL A 1 108 ? 2.280 -6.594 -6.676 1.00 97.50 108 VAL A N 1
ATOM 876 C CA . VAL A 1 108 ? 3.210 -7.720 -6.455 1.00 97.50 108 VAL A CA 1
ATOM 877 C C . VAL A 1 108 ? 3.069 -8.780 -7.552 1.00 97.50 108 VAL A C 1
ATOM 879 O O . VAL A 1 108 ? 4.068 -9.152 -8.161 1.00 97.50 108 VAL A O 1
ATOM 882 N N . ALA A 1 109 ? 1.845 -9.219 -7.858 1.00 97.19 109 ALA A N 1
ATOM 883 C CA . ALA A 1 109 ? 1.580 -10.210 -8.902 1.00 97.19 109 ALA A CA 1
ATOM 884 C C . ALA A 1 109 ? 2.091 -9.753 -10.278 1.00 97.19 109 ALA A C 1
ATOM 886 O O . ALA A 1 109 ? 2.705 -10.540 -10.997 1.00 97.19 109 ALA A O 1
ATOM 887 N N . SER A 1 110 ? 1.925 -8.466 -10.598 1.00 96.12 110 SER A N 1
ATOM 888 C CA . SER A 1 110 ? 2.407 -7.876 -11.854 1.00 96.12 110 SER A CA 1
ATOM 889 C C . SER A 1 110 ? 3.934 -7.966 -11.976 1.00 96.12 110 SER A C 1
ATOM 891 O O . SER A 1 110 ? 4.453 -8.399 -13.003 1.00 96.12 110 SER A O 1
ATOM 893 N N . PHE A 1 111 ? 4.669 -7.624 -10.911 1.00 95.62 111 PHE A N 1
ATOM 894 C CA . PHE A 1 111 ? 6.137 -7.740 -10.877 1.00 95.62 111 PHE A CA 1
ATOM 895 C C . PHE A 1 111 ? 6.635 -9.190 -10.817 1.00 95.62 111 PHE A C 1
ATOM 897 O O . PHE A 1 111 ? 7.753 -9.473 -11.244 1.00 95.62 111 PHE A O 1
ATOM 904 N N . ASP A 1 112 ? 5.808 -10.109 -10.325 1.00 96.00 112 ASP A N 1
ATOM 905 C CA . ASP A 1 112 ? 6.072 -11.548 -10.339 1.00 96.00 112 ASP A CA 1
ATOM 906 C C . ASP A 1 112 ? 5.735 -12.215 -11.685 1.00 96.00 112 ASP A C 1
ATOM 908 O O . ASP A 1 112 ? 6.008 -13.406 -11.853 1.00 96.00 112 ASP A O 1
ATOM 912 N N . GLY A 1 113 ? 5.121 -11.488 -12.629 1.00 95.12 113 GLY A N 1
ATOM 913 C CA . GLY A 1 113 ? 4.636 -12.047 -13.893 1.00 95.12 113 GLY A CA 1
ATOM 914 C C . GLY A 1 113 ? 3.520 -13.078 -13.701 1.00 95.12 113 GLY A C 1
ATOM 9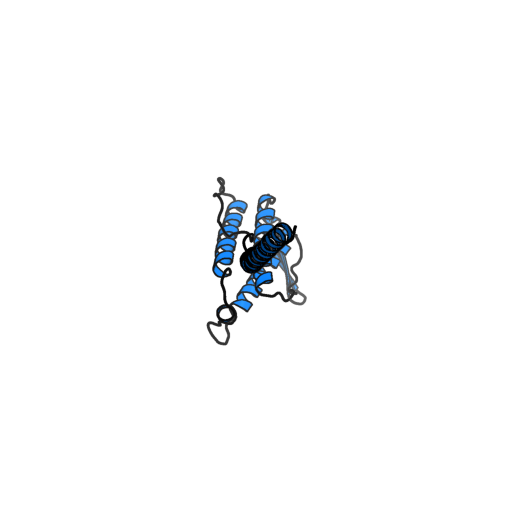15 O O . GLY A 1 113 ? 3.441 -14.053 -14.449 1.00 95.12 113 GLY A O 1
ATOM 916 N N . LYS A 1 114 ? 2.698 -12.905 -12.661 1.00 95.56 114 LYS A N 1
ATOM 917 C CA . LYS A 1 114 ? 1.594 -13.801 -12.303 1.00 95.56 114 LYS A CA 1
ATOM 918 C C . LYS A 1 114 ? 0.251 -13.130 -12.559 1.00 95.56 114 LYS A C 1
ATOM 920 O O . LYS A 1 114 ? 0.088 -11.931 -12.347 1.00 95.56 114 LYS A O 1
ATOM 925 N N . GLU A 1 115 ? -0.732 -13.944 -12.927 1.00 95.06 115 GLU A N 1
ATOM 926 C CA . GLU A 1 115 ? -2.133 -13.534 -12.922 1.00 95.06 115 GLU A CA 1
ATOM 927 C C . GLU A 1 115 ? -2.581 -13.285 -11.470 1.00 95.06 115 GLU A C 1
ATOM 929 O O . GLU A 1 115 ? -2.376 -14.129 -10.594 1.00 95.06 115 GLU A O 1
ATOM 934 N N . PHE A 1 116 ? -3.160 -12.117 -11.205 1.00 95.69 116 PHE A N 1
ATOM 935 C CA . PHE A 1 116 ? -3.686 -11.752 -9.899 1.00 95.69 116 PHE A CA 1
ATOM 936 C C . PHE A 1 116 ? -5.005 -12.480 -9.614 1.00 95.69 116 PHE A C 1
ATOM 938 O O . PHE A 1 116 ? -5.953 -12.413 -10.401 1.00 95.69 116 PHE A O 1
ATOM 945 N N . ASP A 1 117 ? -5.069 -13.131 -8.452 1.00 91.19 117 ASP A N 1
ATOM 946 C CA . ASP A 1 117 ? -6.286 -13.732 -7.909 1.00 91.19 117 ASP A CA 1
ATOM 947 C C . ASP A 1 117 ? -6.950 -12.755 -6.929 1.00 91.19 117 ASP A C 1
ATOM 949 O O . ASP A 1 117 ? -6.322 -12.245 -6.001 1.00 91.19 117 ASP A O 1
ATOM 953 N N . PHE A 1 118 ? -8.247 -12.511 -7.119 1.00 87.81 118 PHE A N 1
ATOM 954 C CA . PHE A 1 118 ? -9.043 -11.679 -6.216 1.00 87.81 118 PHE A CA 1
ATOM 955 C C . PHE A 1 118 ? -9.320 -12.351 -4.866 1.00 87.81 118 PHE A C 1
ATOM 957 O O . PHE A 1 118 ? -9.789 -11.679 -3.946 1.00 87.81 118 PHE A O 1
ATOM 964 N N . LYS A 1 119 ? -9.050 -13.654 -4.721 1.00 88.19 119 LYS A N 1
ATOM 965 C CA . LYS A 1 119 ? -9.113 -14.338 -3.428 1.00 88.19 119 LYS A CA 1
ATOM 966 C C . LYS A 1 119 ? -8.008 -13.819 -2.519 1.00 88.19 119 LYS A C 1
ATOM 968 O O . LYS A 1 119 ? -6.825 -13.965 -2.807 1.00 88.19 119 LYS A O 1
ATOM 973 N N . GLN A 1 120 ? -8.419 -13.234 -1.404 1.00 83.50 120 GLN A N 1
ATOM 974 C CA . GLN A 1 120 ? -7.526 -12.686 -0.394 1.00 83.50 120 GLN A CA 1
ATOM 975 C C . GLN A 1 120 ? -7.807 -13.366 0.936 1.00 83.50 120 GLN A C 1
ATOM 977 O O . GLN A 1 120 ? -8.965 -13.609 1.290 1.00 83.50 120 GLN A O 1
ATOM 982 N N . ASP A 1 121 ? -6.740 -13.669 1.668 1.00 87.25 121 ASP A N 1
ATOM 983 C CA . ASP A 1 121 ? -6.872 -14.112 3.045 1.00 87.25 121 ASP A CA 1
ATOM 984 C C . ASP A 1 121 ? -7.440 -12.970 3.884 1.00 87.25 121 ASP A C 1
ATOM 986 O O . ASP A 1 121 ? -7.021 -11.815 3.772 1.00 87.25 121 ASP A O 1
ATOM 990 N N . LYS A 1 122 ? -8.392 -13.298 4.757 1.00 90.38 122 LYS A N 1
ATOM 991 C CA . LYS A 1 122 ? -8.917 -12.324 5.705 1.00 90.38 122 LYS A CA 1
ATOM 992 C C . LYS A 1 122 ? -7.891 -12.112 6.813 1.00 90.38 122 LYS A C 1
ATOM 994 O O . LYS A 1 122 ? -7.682 -12.996 7.644 1.00 90.38 122 LYS A O 1
ATOM 999 N N . LEU A 1 123 ? -7.277 -10.937 6.823 1.00 94.88 123 LEU A N 1
ATOM 1000 C CA . LEU A 1 123 ? -6.276 -10.539 7.807 1.00 94.88 123 LEU A CA 1
ATOM 1001 C C . LEU A 1 123 ? -6.866 -9.563 8.829 1.00 94.88 123 LEU A C 1
ATOM 1003 O O . LEU A 1 123 ? -7.813 -8.827 8.547 1.00 94.88 123 LEU A O 1
ATOM 1007 N N . ASP A 1 124 ? -6.299 -9.560 10.034 1.00 96.50 124 ASP A N 1
ATOM 1008 C CA . ASP A 1 124 ? -6.562 -8.497 11.002 1.00 96.50 124 ASP A CA 1
ATOM 1009 C C . ASP A 1 124 ? -5.842 -7.197 10.610 1.00 96.50 124 ASP A C 1
ATOM 1011 O O . ASP A 1 124 ? -4.995 -7.161 9.715 1.00 96.50 124 ASP A O 1
ATOM 1015 N N . TYR A 1 125 ? -6.188 -6.108 11.296 1.00 96.50 125 TYR A N 1
ATOM 1016 C CA . TYR A 1 125 ? -5.654 -4.778 11.015 1.00 96.50 125 TYR A CA 1
ATOM 1017 C C . TYR A 1 125 ? -4.118 -4.726 11.037 1.00 96.50 125 TYR A C 1
ATOM 1019 O O . TYR A 1 125 ? -3.492 -4.189 10.120 1.00 96.50 125 TYR A O 1
ATOM 1027 N N . THR A 1 126 ? -3.507 -5.317 12.066 1.00 95.19 126 THR A N 1
ATOM 1028 C CA . THR A 1 126 ? -2.052 -5.332 12.241 1.00 95.19 126 THR A CA 1
ATOM 1029 C C . THR A 1 126 ? -1.363 -6.033 11.071 1.00 95.19 126 THR A C 1
ATOM 1031 O O . THR A 1 126 ? -0.374 -5.520 10.540 1.00 95.19 126 THR A O 1
ATOM 1034 N N . ASN A 1 127 ? -1.897 -7.170 10.620 1.00 96.50 127 ASN A N 1
ATOM 1035 C CA . ASN A 1 127 ? -1.347 -7.894 9.480 1.00 96.50 127 ASN A CA 1
ATOM 1036 C C . ASN A 1 127 ? -1.618 -7.179 8.152 1.00 96.50 127 ASN A C 1
ATOM 1038 O O . ASN A 1 127 ? -0.694 -7.072 7.349 1.00 96.50 127 ASN A O 1
ATOM 1042 N N . LEU A 1 128 ? -2.810 -6.609 7.934 1.00 97.56 128 LEU A N 1
ATOM 1043 C CA . LEU A 1 128 ? -3.089 -5.794 6.743 1.00 97.56 128 LEU A CA 1
ATOM 1044 C C . LEU A 1 128 ? -2.079 -4.653 6.603 1.00 97.56 128 LEU A C 1
ATOM 1046 O O . LEU A 1 128 ? -1.489 -4.466 5.537 1.00 97.56 128 LEU A O 1
ATOM 1050 N N . ARG A 1 129 ? -1.835 -3.915 7.692 1.00 97.38 129 ARG A N 1
ATOM 1051 C CA . ARG A 1 129 ? -0.860 -2.820 7.722 1.00 97.38 129 ARG A CA 1
ATOM 1052 C C . ARG A 1 129 ? 0.550 -3.312 7.396 1.00 97.38 129 ARG A C 1
ATOM 1054 O O . ARG A 1 129 ? 1.201 -2.768 6.502 1.00 97.38 129 ARG A O 1
ATOM 1061 N N . LYS A 1 130 ? 1.016 -4.336 8.115 1.00 97.31 130 LYS A N 1
ATOM 1062 C CA . LYS A 1 130 ? 2.358 -4.909 7.955 1.00 97.31 130 LYS A CA 1
ATOM 1063 C C . LYS A 1 130 ? 2.595 -5.417 6.536 1.00 97.31 130 LYS A C 1
ATOM 1065 O O . LYS A 1 130 ? 3.590 -5.048 5.915 1.00 97.31 130 LYS A O 1
ATOM 1070 N N . GLU A 1 131 ? 1.691 -6.241 6.020 1.00 97.62 131 GLU A N 1
ATOM 1071 C CA . GLU A 1 131 ? 1.861 -6.874 4.714 1.00 97.62 131 GLU A CA 1
ATOM 1072 C C . GLU A 1 131 ? 1.724 -5.866 3.571 1.00 97.62 131 GLU A C 1
ATOM 1074 O O . GLU A 1 131 ? 2.497 -5.928 2.621 1.00 97.62 131 GLU A O 1
ATOM 1079 N N . THR A 1 132 ? 0.855 -4.857 3.693 1.00 98.31 132 THR A N 1
ATOM 1080 C CA . THR A 1 132 ? 0.783 -3.767 2.703 1.00 98.31 132 THR A CA 1
ATOM 1081 C C . THR A 1 132 ? 2.119 -3.030 2.587 1.00 98.31 132 THR A C 1
ATOM 1083 O O . THR A 1 132 ? 2.638 -2.838 1.486 1.00 98.31 132 THR A O 1
ATOM 1086 N N . LEU A 1 133 ? 2.715 -2.641 3.719 1.00 98.25 133 LEU A N 1
ATOM 1087 C CA . LEU A 1 133 ? 4.006 -1.948 3.738 1.00 98.25 133 LEU A CA 1
ATOM 1088 C C . LEU A 1 133 ? 5.136 -2.839 3.192 1.00 98.25 133 LEU A C 1
ATOM 1090 O O . LEU A 1 133 ? 5.968 -2.371 2.414 1.00 98.25 133 LEU A O 1
ATOM 1094 N N . ASN A 1 134 ? 5.143 -4.131 3.524 1.00 98.06 134 ASN A N 1
ATOM 1095 C CA . ASN A 1 134 ? 6.121 -5.075 2.980 1.00 98.06 134 ASN A CA 1
ATOM 1096 C C . ASN A 1 134 ? 5.955 -5.293 1.469 1.00 98.06 134 ASN A C 1
ATOM 1098 O O . ASN A 1 134 ? 6.956 -5.319 0.754 1.00 98.06 134 ASN A O 1
ATOM 1102 N N . ASN A 1 135 ? 4.721 -5.370 0.965 1.00 98.44 135 ASN A N 1
ATOM 1103 C CA . ASN A 1 135 ? 4.434 -5.483 -0.465 1.00 98.44 135 ASN A CA 1
ATOM 1104 C C . ASN A 1 135 ? 4.966 -4.268 -1.236 1.00 98.44 135 ASN A C 1
ATOM 1106 O O . ASN A 1 135 ? 5.643 -4.421 -2.252 1.00 98.44 135 ASN A O 1
ATOM 1110 N N . LEU A 1 136 ? 4.740 -3.052 -0.728 1.00 98.31 136 LEU A N 1
ATOM 1111 C CA . LEU A 1 136 ? 5.285 -1.835 -1.339 1.00 98.31 136 LEU A CA 1
ATOM 1112 C C . LEU A 1 136 ? 6.822 -1.834 -1.345 1.00 98.31 136 LEU A C 1
ATOM 1114 O O . LEU A 1 136 ? 7.439 -1.446 -2.340 1.00 98.31 136 LEU A O 1
ATOM 1118 N N . MET A 1 137 ? 7.457 -2.306 -0.268 1.00 97.50 137 MET A N 1
ATOM 1119 C CA . MET A 1 137 ? 8.919 -2.406 -0.185 1.00 97.50 137 MET A CA 1
ATOM 1120 C C . MET A 1 137 ? 9.480 -3.467 -1.142 1.00 97.50 137 MET A C 1
ATOM 1122 O O . MET A 1 137 ? 10.531 -3.259 -1.760 1.00 97.50 137 MET A O 1
ATOM 1126 N N . TYR A 1 138 ? 8.768 -4.583 -1.307 1.00 98.00 138 TYR A N 1
ATOM 1127 C CA . TYR A 1 138 ? 9.090 -5.619 -2.283 1.00 98.00 138 TYR A CA 1
ATOM 1128 C C . TYR A 1 138 ? 9.059 -5.063 -3.708 1.00 98.00 138 TYR A C 1
ATOM 1130 O O . TYR A 1 138 ? 10.057 -5.149 -4.424 1.00 98.00 138 TYR A O 1
ATOM 1138 N N . VAL A 1 139 ? 7.961 -4.404 -4.088 1.00 97.06 139 VAL A N 1
ATOM 1139 C CA . VAL A 1 139 ? 7.806 -3.789 -5.415 1.00 97.06 139 VAL A CA 1
ATOM 1140 C C . VAL A 1 13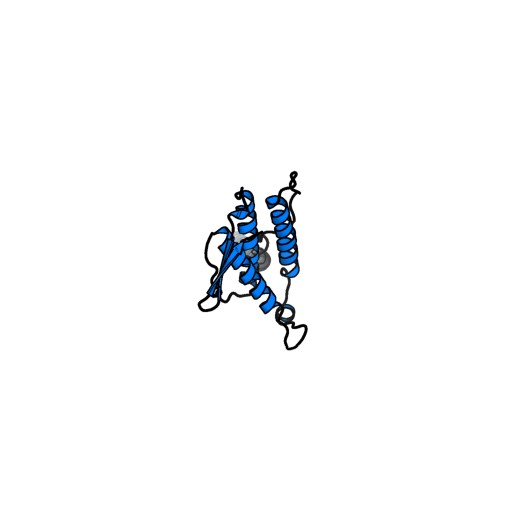9 ? 8.894 -2.744 -5.661 1.00 97.06 139 VAL A C 1
ATOM 1142 O O . VAL A 1 139 ? 9.527 -2.745 -6.714 1.00 97.06 139 VAL A O 1
ATOM 1145 N N . LYS A 1 140 ? 9.185 -1.886 -4.673 1.00 95.44 140 LYS A N 1
ATOM 1146 C CA . LYS A 1 140 ? 10.284 -0.914 -4.769 1.00 95.44 140 LYS A CA 1
ATOM 1147 C C . LYS A 1 140 ? 11.636 -1.592 -5.017 1.00 95.44 140 LYS A C 1
ATOM 1149 O O . LYS A 1 140 ? 12.458 -1.072 -5.771 1.00 95.44 140 LYS A O 1
ATOM 1154 N N . SER A 1 141 ? 11.881 -2.738 -4.387 1.00 95.19 141 SER A N 1
ATOM 1155 C CA . SER A 1 141 ? 13.111 -3.512 -4.584 1.00 95.19 141 SER A CA 1
ATOM 1156 C C . SER A 1 141 ? 13.172 -4.116 -5.989 1.00 95.19 141 SER A C 1
ATOM 1158 O O . SER A 1 141 ? 14.191 -3.979 -6.659 1.00 95.19 141 SER A O 1
ATOM 1160 N N . LYS A 1 142 ? 12.059 -4.668 -6.488 1.00 95.50 142 LYS A N 1
ATOM 1161 C CA . LYS A 1 142 ? 11.947 -5.188 -7.860 1.00 95.50 142 LYS A CA 1
ATOM 1162 C C . LYS A 1 142 ? 12.119 -4.114 -8.928 1.00 95.50 142 LYS A C 1
ATOM 1164 O O . LYS A 1 142 ? 12.781 -4.349 -9.934 1.00 95.50 142 LYS A O 1
ATOM 1169 N N . LEU A 1 143 ? 11.608 -2.909 -8.688 1.00 92.94 143 LEU A N 1
ATOM 1170 C CA . LEU A 1 143 ? 11.821 -1.763 -9.571 1.00 92.94 143 LEU A CA 1
ATOM 1171 C C . LEU A 1 143 ? 13.306 -1.463 -9.776 1.00 92.94 143 LEU A C 1
ATOM 1173 O O . LEU A 1 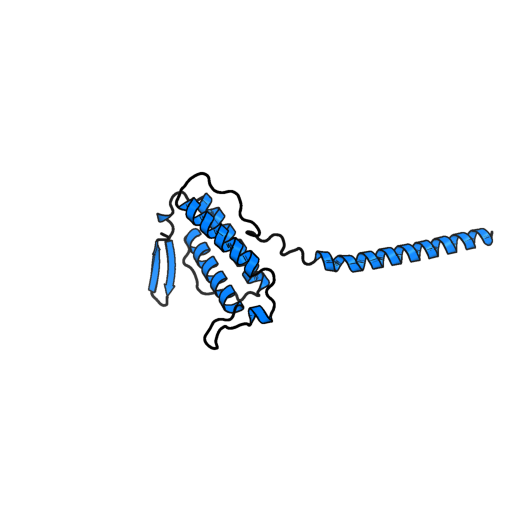143 ? 13.721 -1.254 -10.907 1.00 92.94 143 LEU A O 1
ATOM 1177 N N . LYS A 1 144 ? 14.124 -1.504 -8.717 1.00 89.38 144 LYS A N 1
ATOM 1178 C CA . LYS A 1 144 ? 15.579 -1.281 -8.832 1.00 89.38 144 LYS A CA 1
ATOM 1179 C C . LYS A 1 144 ? 16.282 -2.323 -9.706 1.00 89.38 144 LYS A C 1
ATOM 1181 O O . LYS A 1 144 ? 17.309 -2.014 -10.297 1.00 89.38 144 LYS A O 1
ATOM 1186 N N . GLU A 1 145 ? 15.743 -3.537 -9.768 1.00 90.62 145 GLU A N 1
ATOM 1187 C CA . GLU A 1 145 ? 16.235 -4.630 -10.617 1.00 90.62 145 GLU A CA 1
ATOM 1188 C C . GLU A 1 145 ? 15.689 -4.542 -12.055 1.00 90.62 145 GLU A C 1
ATOM 1190 O O . GLU A 1 145 ? 16.201 -5.207 -12.954 1.00 90.62 145 GLU A O 1
ATOM 1195 N N . THR A 1 146 ? 14.652 -3.730 -12.286 1.00 88.69 146 THR A N 1
ATOM 1196 C CA . THR A 1 146 ? 13.940 -3.653 -13.564 1.00 88.69 146 THR A CA 1
ATOM 1197 C C . THR A 1 146 ? 14.611 -2.668 -14.514 1.00 88.69 146 THR A C 1
ATOM 1199 O O . THR A 1 146 ? 14.676 -1.466 -14.250 1.00 88.69 146 THR A O 1
ATOM 1202 N N . THR A 1 147 ? 15.057 -3.174 -15.662 1.00 84.19 147 THR A N 1
ATOM 1203 C CA . THR A 1 147 ? 15.661 -2.373 -16.737 1.00 84.19 147 THR A CA 1
ATOM 1204 C C . THR A 1 147 ? 14.639 -1.843 -17.741 1.00 84.19 147 THR A C 1
ATOM 1206 O O . THR A 1 147 ? 14.846 -0.771 -18.304 1.00 84.19 147 THR A O 1
ATOM 1209 N N . ASP A 1 148 ? 13.534 -2.565 -17.948 1.00 89.38 148 ASP A N 1
ATOM 1210 C CA . ASP A 1 148 ? 12.480 -2.219 -18.903 1.00 89.38 148 ASP A CA 1
ATOM 1211 C C . ASP A 1 148 ? 11.088 -2.479 -18.305 1.00 89.38 148 ASP A C 1
ATOM 1213 O O . ASP A 1 148 ? 10.657 -3.621 -18.144 1.00 89.38 148 ASP A O 1
ATOM 1217 N N . LEU A 1 149 ? 10.376 -1.396 -17.986 1.00 90.88 149 LEU A N 1
ATOM 1218 C CA . LEU A 1 149 ? 9.027 -1.445 -17.415 1.00 90.88 149 LEU A CA 1
ATOM 1219 C C . LEU A 1 149 ? 7.973 -1.937 -18.414 1.00 90.88 149 LEU A C 1
ATOM 1221 O O . LEU A 1 149 ? 6.923 -2.404 -17.984 1.00 90.88 149 LEU A O 1
ATOM 1225 N N . SER A 1 150 ? 8.237 -1.863 -19.725 1.00 91.38 150 SER A N 1
ATOM 1226 C CA . SER A 1 150 ? 7.274 -2.290 -20.751 1.00 91.38 150 SER A CA 1
ATOM 1227 C C . SER A 1 150 ? 7.044 -3.805 -20.767 1.00 91.38 150 SER A C 1
ATOM 1229 O O . SER A 1 150 ? 6.040 -4.277 -21.297 1.00 91.38 150 SER A O 1
ATOM 1231 N N . GLN A 1 151 ? 7.944 -4.572 -20.142 1.00 90.88 151 GLN A N 1
ATOM 1232 C CA . GLN A 1 151 ? 7.798 -6.019 -19.978 1.00 90.88 151 GLN A CA 1
ATOM 1233 C C . GLN A 1 151 ? 6.806 -6.392 -18.866 1.00 90.88 151 GLN A C 1
ATOM 1235 O O . GLN A 1 151 ? 6.343 -7.532 -18.806 1.00 90.88 151 GLN A O 1
ATOM 1240 N N . ILE A 1 152 ? 6.467 -5.448 -17.986 1.00 95.00 152 ILE A N 1
ATOM 1241 C CA . ILE A 1 152 ? 5.566 -5.686 -16.860 1.00 95.00 152 ILE A CA 1
ATOM 1242 C C . ILE A 1 152 ? 4.126 -5.506 -17.330 1.00 95.00 152 ILE A C 1
ATOM 1244 O O . ILE A 1 152 ? 3.767 -4.504 -17.951 1.00 95.00 152 ILE A O 1
ATOM 1248 N N . ASN A 1 153 ? 3.288 -6.485 -17.005 1.00 96.19 153 ASN A N 1
ATOM 1249 C CA . ASN A 1 153 ? 1.867 -6.465 -17.314 1.00 96.19 153 ASN A CA 1
ATOM 1250 C C . ASN A 1 153 ? 1.055 -6.716 -16.048 1.00 96.19 153 ASN A C 1
ATOM 1252 O O . ASN A 1 153 ? 1.465 -7.476 -15.173 1.00 96.19 153 ASN A O 1
ATOM 1256 N N . ILE A 1 154 ? -0.116 -6.095 -15.990 1.00 96.31 154 ILE A N 1
ATOM 1257 C CA . ILE A 1 154 ? -1.146 -6.385 -15.003 1.00 96.31 154 ILE A CA 1
ATOM 1258 C C . ILE A 1 154 ? -2.083 -7.406 -15.640 1.00 96.31 154 ILE A C 1
ATOM 1260 O O . ILE A 1 154 ? -2.704 -7.122 -16.666 1.00 96.31 154 ILE A O 1
ATOM 1264 N N . GLU A 1 155 ? -2.178 -8.590 -15.043 1.00 96.62 155 GLU A N 1
ATOM 1265 C CA . GLU A 1 155 ? -2.986 -9.699 -15.555 1.00 96.62 155 GLU A CA 1
ATOM 1266 C C . GLU A 1 155 ? -3.962 -10.171 -14.479 1.00 96.62 155 GLU A C 1
ATOM 1268 O O . GLU A 1 155 ? -3.555 -10.405 -13.345 1.00 96.62 155 GLU A O 1
ATOM 1273 N N . PHE A 1 156 ? -5.248 -10.299 -14.807 1.00 94.94 156 PHE A N 1
ATOM 1274 C CA . PHE A 1 156 ? -6.271 -10.843 -13.905 1.00 94.94 156 PHE A CA 1
ATOM 1275 C C . PHE A 1 156 ? -7.482 -11.352 -14.691 1.00 94.94 156 PHE A C 1
ATOM 1277 O O . PHE A 1 156 ? -7.737 -10.908 -15.812 1.00 94.94 156 PHE A O 1
ATOM 1284 N N . SER A 1 157 ? -8.262 -12.252 -14.094 1.00 92.75 157 SER A N 1
ATOM 1285 C CA . SER A 1 157 ? -9.515 -12.738 -14.686 1.00 92.75 157 SER A CA 1
ATOM 1286 C C . SER A 1 157 ? -10.743 -12.084 -14.057 1.00 92.75 157 SER A C 1
ATOM 1288 O O . SER A 1 157 ? -10.842 -11.947 -12.839 1.00 92.75 157 SER A O 1
ATOM 1290 N N . GLN A 1 158 ? -11.718 -11.722 -14.891 1.00 87.31 158 GLN A N 1
ATOM 1291 C CA . GLN A 1 158 ? -13.047 -11.282 -14.472 1.00 87.31 158 GLN A CA 1
ATOM 1292 C C . GLN A 1 158 ? -14.104 -12.176 -15.132 1.00 87.31 158 GLN A C 1
ATOM 1294 O O . GLN A 1 158 ? -14.422 -12.024 -16.313 1.00 87.31 158 GLN A O 1
ATOM 1299 N N . GLY A 1 159 ? -14.643 -13.128 -14.364 1.00 86.44 159 GLY A N 1
ATOM 1300 C CA . GLY A 1 159 ? -15.458 -14.209 -14.923 1.00 86.44 159 GLY A CA 1
ATOM 1301 C C . GLY A 1 159 ? -14.621 -15.064 -15.876 1.00 86.44 159 GLY A C 1
ATOM 1302 O O . GLY A 1 159 ? -13.517 -15.467 -15.521 1.00 86.44 159 GLY A O 1
ATOM 1303 N N . ASP A 1 160 ? -15.116 -15.279 -17.094 1.00 87.81 160 ASP A N 1
ATOM 1304 C CA . ASP A 1 160 ? -14.400 -16.032 -18.137 1.00 87.81 160 ASP A CA 1
ATOM 1305 C C . ASP A 1 160 ? -13.393 -15.173 -18.930 1.00 87.81 160 ASP A C 1
ATOM 1307 O O . ASP A 1 160 ? -12.645 -15.688 -19.763 1.00 87.81 160 ASP A O 1
ATOM 1311 N N . ASN A 1 161 ? -13.358 -13.856 -18.693 1.00 91.06 161 ASN A N 1
ATOM 1312 C CA . ASN A 1 161 ? -12.494 -12.940 -19.430 1.00 91.06 161 ASN A CA 1
ATOM 1313 C C . ASN A 1 161 ? -11.136 -12.792 -18.742 1.00 91.06 161 ASN A C 1
ATOM 1315 O O . ASN A 1 161 ? -11.057 -12.283 -17.623 1.00 91.06 161 ASN A O 1
ATOM 1319 N N . LYS A 1 162 ? -10.060 -13.146 -19.452 1.00 93.31 162 LYS A N 1
ATOM 1320 C CA . LYS A 1 162 ? -8.689 -12.788 -19.070 1.00 93.31 162 LYS A CA 1
ATOM 1321 C C . LYS A 1 162 ? -8.380 -11.373 -19.543 1.00 93.31 162 LYS A C 1
ATOM 1323 O O . LYS A 1 162 ? -8.445 -11.088 -20.739 1.00 93.31 162 LYS A O 1
ATOM 1328 N N . LEU A 1 163 ? -8.031 -10.502 -18.607 1.00 94.69 163 LEU A N 1
ATOM 1329 C CA . LEU A 1 163 ? -7.642 -9.125 -18.867 1.00 94.69 163 LEU A CA 1
ATOM 1330 C C . LEU A 1 163 ? -6.133 -8.979 -18.691 1.00 94.69 163 LEU A C 1
ATOM 1332 O O . LEU A 1 163 ? -5.549 -9.510 -17.747 1.00 94.69 163 LEU A O 1
ATOM 1336 N N . LYS A 1 164 ? -5.512 -8.255 -19.622 1.00 95.75 164 LYS A N 1
ATOM 1337 C CA . LYS A 1 164 ? -4.080 -7.965 -19.634 1.00 95.75 164 LYS A CA 1
ATOM 1338 C C . LYS A 1 164 ? -3.867 -6.517 -20.046 1.00 95.75 164 LYS A C 1
ATOM 1340 O O . LYS A 1 164 ? -4.309 -6.115 -21.121 1.00 95.75 164 LYS A O 1
ATOM 1345 N N . PHE A 1 165 ? -3.179 -5.761 -19.201 1.00 94.75 165 PHE A N 1
ATOM 1346 C CA . PHE A 1 165 ? -2.856 -4.357 -19.436 1.00 94.75 165 PHE A CA 1
ATOM 1347 C C . PHE A 1 165 ? -1.353 -4.130 -19.271 1.00 94.75 165 PHE A C 1
ATOM 1349 O O . PHE A 1 165 ? -0.754 -4.733 -18.376 1.00 94.75 165 PHE A O 1
ATOM 1356 N N . PRO A 1 166 ? -0.733 -3.268 -20.094 1.00 93.44 166 PRO A N 1
ATOM 1357 C CA . PRO A 1 166 ? 0.633 -2.842 -19.834 1.00 93.44 166 PRO A CA 1
ATOM 1358 C C . PRO A 1 166 ? 0.688 -2.084 -18.503 1.00 93.44 166 PRO A C 1
ATOM 1360 O O . PRO A 1 166 ? -0.268 -1.409 -18.118 1.00 93.44 166 PRO A O 1
ATOM 1363 N N . PHE A 1 167 ? 1.805 -2.206 -17.790 1.00 88.56 167 PHE A N 1
ATOM 1364 C CA . PHE A 1 167 ? 2.000 -1.502 -16.522 1.00 88.56 167 PHE A CA 1
ATOM 1365 C C . PHE A 1 167 ? 2.110 0.026 -16.687 1.00 88.56 167 PHE A C 1
ATOM 1367 O O . PHE A 1 167 ? 1.804 0.765 -15.749 1.00 88.56 167 PHE A O 1
ATOM 1374 N N . TRP A 1 168 ? 2.539 0.490 -17.866 1.00 79.50 168 TRP A N 1
ATOM 1375 C CA . TRP A 1 168 ? 2.724 1.898 -18.221 1.00 79.50 168 TRP A CA 1
ATOM 1376 C C . TRP A 1 168 ? 2.253 2.184 -19.648 1.00 79.50 168 TRP A C 1
ATOM 1378 O O . TRP A 1 168 ? 2.486 1.317 -20.522 1.00 79.50 168 TRP A O 1
#

Secondary structure (DSSP, 8-state):
-HHHHHHHHHHHHHHHHHHHHHHHHHHHHHHHHGGGGGGG-TTSS--PPPSS--HHHHHHHHHHHHHHHHHHHTSS--HHHHH--SSTTSPPHHHHHHHHHHHHHHHHHHHTT-PBPS------HHHHHHHHHHHHHHHHHHHHH-S-GGG-EEEEEETTEEEEEE--

Sequence (168 aa):
MKLFIFKKCISLTNKIKKMKKITFVLLTIIPLIMNSQEKNLPFSEIGDYPSEYTSTNVISRLIDGLGYRFYWSTESLTENDLNYKPSEDSRSTMEVIEHIYGLSLMIVASFDGKEFDFKQDKLDYTNLRKETLNNLMYVKSKLKETTDLSQINIEFSQGDNKLKFPFW

Radius of gyration: 26.68 Å; chains: 1; bounding box: 52×30×90 Å

pLDDT: mean 87.66, std 13.09, range [49.09, 98.44]

Foldseek 3Di:
DVVVVVVVVVVVVVVVVVVVVVVVVVVVCVVVCVVCPLVPQPLCDQDDQDPDDDPLSVVLVVLSVVLNVLCVVLVDDDPCQQQDAPDPPGDGVVRVLVVLLLVLQLLLCQLVVHARDSDDDDDDSVCSSRSSSVSSVVSSVSSVVDPDQQVGWRWYDDVPDIDIDRPD